Protein AF-A0A151PIW3-F1 (afdb_monomer)

pLDDT: mean 89.82, std 14.53, range [38.38, 98.5]

Structure (mmCIF, N/CA/C/O backbone):
data_AF-A0A151PIW3-F1
#
_entry.id   AF-A0A151PIW3-F1
#
loop_
_atom_site.group_PDB
_atom_site.id
_atom_site.type_symbol
_atom_site.label_atom_id
_atom_site.label_alt_id
_atom_site.label_comp_id
_atom_site.label_asym_id
_atom_site.label_entity_id
_atom_site.label_seq_id
_atom_site.pdbx_PDB_ins_code
_atom_site.Cartn_x
_atom_site.Cartn_y
_atom_site.Cartn_z
_atom_site.occupancy
_atom_site.B_iso_or_equiv
_atom_site.auth_seq_id
_atom_site.auth_comp_id
_atom_site.auth_asym_id
_atom_site.auth_atom_id
_atom_site.pdbx_PDB_model_num
ATOM 1 N N . MET A 1 1 ? 62.919 -13.622 -82.745 1.00 38.38 1 MET A N 1
ATOM 2 C CA . MET A 1 1 ? 62.612 -12.291 -82.174 1.00 38.38 1 MET A CA 1
ATOM 3 C C . MET A 1 1 ? 61.396 -12.423 -81.2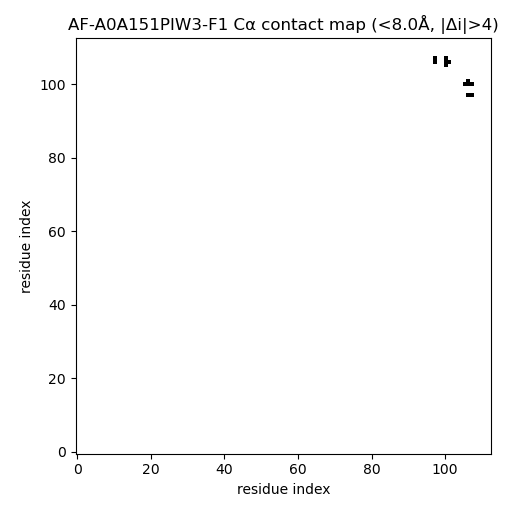67 1.00 38.38 1 MET A C 1
ATOM 5 O O . MET A 1 1 ? 60.438 -13.068 -81.668 1.00 38.38 1 MET A O 1
ATOM 9 N N . ALA A 1 2 ? 61.478 -11.932 -80.029 1.00 40.41 2 ALA A N 1
ATOM 10 C CA . ALA A 1 2 ? 60.507 -12.194 -78.960 1.00 40.41 2 ALA A CA 1
ATOM 11 C C . ALA A 1 2 ? 59.322 -11.201 -78.967 1.00 40.41 2 ALA A C 1
ATOM 13 O O . ALA A 1 2 ? 59.537 -10.022 -79.251 1.00 40.41 2 ALA A O 1
ATOM 14 N N . PRO A 1 3 ? 58.092 -11.622 -78.612 1.00 47.84 3 PRO A N 1
ATOM 15 C CA . PRO A 1 3 ? 56.958 -10.715 -78.488 1.00 47.84 3 PRO A CA 1
ATOM 16 C C . PRO A 1 3 ? 56.986 -10.004 -77.125 1.00 47.84 3 PRO A C 1
ATOM 18 O O . PRO A 1 3 ? 56.815 -10.613 -76.068 1.00 47.84 3 PRO A O 1
ATOM 21 N N . GLY A 1 4 ? 57.215 -8.690 -77.151 1.00 46.00 4 GLY A N 1
ATOM 22 C CA . GLY A 1 4 ? 57.172 -7.827 -75.971 1.00 46.00 4 GLY A CA 1
ATOM 23 C C . GLY A 1 4 ? 55.757 -7.719 -75.396 1.00 46.00 4 GLY A C 1
ATOM 24 O O . GLY A 1 4 ? 54.816 -7.304 -76.075 1.00 46.00 4 GLY A O 1
ATOM 25 N N . LYS A 1 5 ? 55.611 -8.099 -74.124 1.00 52.44 5 LYS A N 1
ATOM 26 C CA . LYS A 1 5 ? 54.376 -8.016 -73.337 1.00 52.44 5 LYS A CA 1
ATOM 27 C C . LYS A 1 5 ? 53.954 -6.549 -73.170 1.00 52.44 5 LYS A C 1
ATOM 29 O O . LYS A 1 5 ? 54.684 -5.762 -72.575 1.00 52.44 5 LYS A O 1
ATOM 34 N N . ARG A 1 6 ? 52.759 -6.182 -73.647 1.00 45.00 6 ARG A N 1
ATOM 35 C CA . ARG A 1 6 ? 52.140 -4.881 -73.342 1.00 45.00 6 ARG A CA 1
ATOM 36 C C . ARG A 1 6 ? 51.644 -4.894 -71.898 1.00 45.00 6 ARG A C 1
ATOM 38 O O . ARG A 1 6 ? 50.660 -5.567 -71.591 1.00 45.00 6 ARG A O 1
ATOM 45 N N . ALA A 1 7 ? 52.310 -4.150 -71.023 1.00 53.28 7 ALA A N 1
ATOM 46 C CA . ALA A 1 7 ? 51.768 -3.814 -69.716 1.00 53.28 7 ALA A CA 1
ATOM 47 C C . ALA A 1 7 ? 50.518 -2.944 -69.926 1.00 53.28 7 ALA A C 1
ATOM 49 O O . ALA A 1 7 ? 50.605 -1.822 -70.417 1.00 53.28 7 ALA A O 1
ATOM 50 N N . ARG A 1 8 ? 49.335 -3.486 -69.618 1.00 55.09 8 ARG A N 1
ATOM 51 C CA . ARG A 1 8 ? 48.087 -2.717 -69.600 1.00 55.09 8 ARG A CA 1
ATOM 52 C C . ARG A 1 8 ? 48.100 -1.851 -68.341 1.00 55.09 8 ARG A C 1
ATOM 54 O O . ARG A 1 8 ? 47.751 -2.338 -67.268 1.00 55.09 8 ARG A O 1
ATOM 61 N N . SER A 1 9 ? 48.515 -0.592 -68.452 1.00 58.28 9 SER A N 1
ATOM 62 C CA . SER A 1 9 ? 48.234 0.398 -67.415 1.00 58.28 9 SER A CA 1
ATOM 63 C C . SER A 1 9 ? 46.715 0.576 -67.346 1.00 58.28 9 SER A C 1
ATOM 65 O O . SER A 1 9 ? 46.079 1.039 -68.292 1.00 58.28 9 SER A O 1
ATOM 67 N N . ARG A 1 10 ? 46.095 0.126 -66.249 1.00 57.66 10 ARG A N 1
ATOM 68 C CA . ARG A 1 10 ? 44.686 0.447 -65.989 1.00 57.66 10 ARG A CA 1
ATOM 69 C C . ARG A 1 10 ? 44.579 1.968 -65.805 1.00 57.66 10 ARG A C 1
ATOM 71 O O . ARG A 1 10 ? 45.450 2.541 -65.148 1.00 57.66 10 ARG A O 1
ATOM 78 N N . PRO A 1 11 ? 43.556 2.633 -66.363 1.00 57.94 11 PRO A N 1
ATOM 79 C CA . PRO A 1 11 ? 43.403 4.069 -66.197 1.00 57.94 11 PRO A CA 1
ATOM 80 C C . PRO A 1 11 ? 43.160 4.393 -64.715 1.00 57.94 11 PRO A C 1
ATOM 82 O O . PRO A 1 11 ? 42.184 3.946 -64.116 1.00 57.94 11 PRO A O 1
ATOM 85 N N . ILE A 1 12 ? 44.059 5.200 -64.149 1.00 62.22 12 ILE A N 1
ATOM 86 C CA . ILE A 1 12 ? 44.037 5.784 -62.796 1.00 62.22 12 ILE A CA 1
ATOM 87 C C . ILE A 1 12 ? 42.630 6.254 -62.328 1.00 62.22 12 ILE A C 1
ATOM 89 O O . ILE A 1 12 ? 42.314 6.023 -61.160 1.00 62.22 12 ILE A O 1
ATOM 93 N N . PRO A 1 13 ? 41.743 6.818 -63.184 1.00 73.12 13 PRO A N 1
ATOM 94 C CA . PRO A 1 13 ? 40.379 7.180 -62.776 1.00 73.12 13 PRO A CA 1
ATOM 95 C C . PRO A 1 13 ? 39.514 6.025 -62.247 1.00 73.12 13 PRO A C 1
ATOM 97 O O . PRO A 1 13 ? 38.697 6.240 -61.356 1.00 73.12 13 PRO A O 1
ATOM 100 N N . VAL A 1 14 ? 39.691 4.802 -62.757 1.00 77.44 14 VAL A N 1
ATOM 101 C CA . VAL A 1 14 ? 38.862 3.647 -62.363 1.00 77.44 14 VAL A CA 1
ATOM 102 C C . VAL A 1 14 ? 39.224 3.170 -60.957 1.00 77.44 14 VAL A C 1
ATOM 104 O O . VAL A 1 14 ? 38.349 2.825 -60.174 1.00 77.44 14 VAL A O 1
ATOM 107 N N . LEU A 1 15 ? 40.509 3.218 -60.592 1.00 79.00 15 LEU A N 1
ATOM 108 C CA . LEU A 1 15 ? 40.955 2.870 -59.238 1.00 79.00 15 LEU A CA 1
ATOM 109 C C . LEU A 1 15 ? 40.435 3.869 -58.199 1.00 79.00 15 LEU A C 1
ATOM 111 O O . LEU A 1 15 ? 40.036 3.470 -57.112 1.00 79.00 15 LEU A O 1
ATOM 115 N N . GLN A 1 16 ? 40.378 5.158 -58.544 1.00 82.12 16 GLN A N 1
ATOM 116 C CA . GLN A 1 16 ? 39.804 6.177 -57.661 1.00 82.12 16 GLN A CA 1
ATOM 117 C C . GLN A 1 16 ? 38.292 6.009 -57.463 1.00 82.12 16 GLN A C 1
ATOM 119 O O . GLN A 1 16 ? 37.779 6.363 -56.407 1.00 82.12 16 GLN A O 1
ATOM 124 N N . GLN A 1 17 ? 37.573 5.496 -58.463 1.00 85.19 17 GLN A N 1
ATOM 125 C CA . GLN A 1 17 ? 36.149 5.178 -58.333 1.00 85.19 17 GLN A CA 1
ATOM 126 C C . GLN A 1 17 ? 35.934 3.966 -57.424 1.00 85.19 17 GLN A C 1
ATOM 128 O O . GLN A 1 17 ? 35.137 4.054 -56.497 1.00 85.19 17 GLN A O 1
ATOM 133 N N . ILE A 1 18 ? 36.718 2.901 -57.615 1.00 85.75 18 ILE A N 1
ATOM 134 C CA . ILE A 1 18 ? 36.656 1.694 -56.778 1.00 85.75 18 ILE A CA 1
ATOM 135 C C . ILE A 1 18 ? 36.944 2.028 -55.308 1.00 85.75 18 ILE A C 1
ATOM 137 O O . ILE A 1 18 ? 36.190 1.619 -54.434 1.00 85.75 18 ILE A O 1
ATOM 141 N N . LEU A 1 19 ? 37.963 2.846 -55.023 1.00 88.19 19 LEU A N 1
ATOM 142 C CA . LEU A 1 19 ? 38.271 3.265 -53.648 1.00 88.19 19 LEU A CA 1
ATOM 143 C C . LEU A 1 19 ? 37.118 4.049 -53.000 1.00 88.19 19 LEU A C 1
ATOM 145 O O . LEU A 1 19 ? 36.799 3.840 -51.834 1.00 88.19 19 LEU A O 1
ATOM 149 N N . LYS A 1 20 ? 36.449 4.927 -53.759 1.00 87.62 20 LYS A N 1
ATOM 150 C CA . LYS A 1 20 ? 35.270 5.657 -53.262 1.00 87.62 20 LYS A CA 1
ATOM 151 C C . LYS A 1 20 ? 34.098 4.720 -52.981 1.00 87.62 20 LYS A C 1
ATOM 153 O O . LYS A 1 20 ? 33.378 4.926 -52.009 1.00 87.62 20 LYS A O 1
ATOM 158 N N . GLU A 1 21 ? 33.892 3.710 -53.820 1.00 88.12 21 GLU A N 1
ATOM 159 C CA . GLU A 1 21 ? 32.861 2.692 -53.609 1.00 88.12 21 GLU A CA 1
ATOM 160 C C . GLU A 1 21 ? 33.156 1.849 -52.362 1.00 88.12 21 GLU A C 1
ATOM 162 O O . GLU A 1 21 ? 32.257 1.635 -51.551 1.00 88.12 21 GLU A O 1
ATOM 167 N N . GLU A 1 22 ? 34.411 1.454 -52.142 1.00 89.06 22 GLU A N 1
ATOM 168 C CA . GLU A 1 22 ? 34.847 0.741 -50.934 1.00 89.06 22 GLU A CA 1
ATOM 169 C C . GLU A 1 22 ? 34.635 1.577 -49.659 1.00 89.06 22 GLU A C 1
ATOM 171 O O . GLU A 1 22 ? 34.100 1.075 -48.670 1.00 89.06 22 GLU A O 1
ATOM 176 N N . GLU A 1 23 ? 34.959 2.873 -49.685 1.00 91.31 23 GLU A N 1
ATOM 177 C CA . GLU A 1 23 ? 34.687 3.788 -48.568 1.00 91.31 23 GLU A CA 1
ATOM 178 C C . GLU A 1 23 ? 33.187 3.940 -48.279 1.00 91.31 23 GLU A C 1
ATOM 180 O O . GLU A 1 23 ? 32.774 4.036 -47.120 1.00 91.31 23 GLU A O 1
ATOM 185 N N . LEU A 1 24 ? 32.353 3.987 -49.321 1.00 92.06 24 LEU A N 1
ATOM 186 C CA . LEU A 1 24 ? 30.900 4.055 -49.168 1.00 92.06 24 LEU A CA 1
ATOM 187 C C . LEU A 1 24 ? 30.345 2.758 -48.579 1.00 92.06 24 LEU A C 1
ATOM 189 O O . LEU A 1 24 ? 29.497 2.815 -47.689 1.00 92.06 24 LEU A O 1
ATOM 193 N N . LEU A 1 25 ? 30.844 1.603 -49.022 1.00 91.69 25 LEU A N 1
ATOM 194 C CA . LEU A 1 25 ? 30.478 0.307 -48.457 1.00 91.69 25 LEU A CA 1
ATOM 195 C C . LEU A 1 25 ? 30.864 0.210 -46.976 1.00 91.69 25 LEU A C 1
ATOM 197 O O . LEU A 1 25 ? 30.022 -0.169 -46.161 1.00 91.69 25 LEU A O 1
ATOM 201 N N . ALA A 1 26 ? 32.071 0.647 -46.608 1.00 92.94 26 ALA A N 1
ATOM 202 C CA . ALA A 1 26 ? 32.509 0.696 -45.214 1.00 92.94 26 ALA A CA 1
ATOM 203 C C . ALA A 1 26 ? 31.590 1.587 -44.358 1.00 92.94 26 ALA A C 1
ATOM 205 O O . ALA A 1 26 ? 31.113 1.168 -43.302 1.00 92.94 26 ALA A O 1
ATOM 206 N N . LYS A 1 27 ? 31.235 2.781 -44.854 1.00 94.44 27 LYS A N 1
ATOM 207 C CA . LYS A 1 27 ? 30.274 3.671 -44.179 1.00 94.44 27 LYS A CA 1
ATOM 208 C C . LYS A 1 27 ? 28.907 3.009 -44.005 1.00 94.44 27 LYS A C 1
ATOM 210 O O . LYS A 1 27 ? 28.307 3.123 -42.940 1.00 94.44 27 LYS A O 1
ATOM 215 N N . VAL A 1 28 ? 28.407 2.302 -45.020 1.00 95.38 28 VAL A N 1
ATOM 216 C CA . VAL A 1 28 ? 27.128 1.574 -44.941 1.00 95.38 28 VAL A CA 1
ATOM 217 C C . VAL A 1 28 ? 27.170 0.490 -43.863 1.00 95.38 28 VAL A C 1
ATOM 219 O O . VAL A 1 28 ? 26.193 0.321 -43.132 1.00 95.38 28 VAL A O 1
ATOM 222 N N . GLU A 1 29 ? 28.278 -0.235 -43.724 1.00 94.50 29 GLU A N 1
ATOM 223 C CA . GLU A 1 29 ? 28.445 -1.214 -42.646 1.00 94.50 29 GLU A CA 1
ATOM 224 C C . GLU A 1 29 ? 28.462 -0.565 -41.262 1.00 94.50 29 GLU A C 1
ATOM 226 O O . GLU A 1 29 ? 27.832 -1.079 -40.334 1.00 94.50 29 GLU A O 1
ATOM 231 N N . ASP A 1 30 ? 29.119 0.581 -41.119 1.00 95.69 30 ASP A N 1
ATOM 232 C CA . ASP A 1 30 ? 29.145 1.320 -39.858 1.00 95.69 30 ASP A CA 1
ATOM 233 C C . ASP A 1 30 ? 27.761 1.860 -39.485 1.00 95.69 30 ASP A C 1
ATOM 235 O O . ASP A 1 30 ? 27.340 1.731 -38.331 1.00 95.69 30 ASP A O 1
ATOM 239 N N . TYR A 1 31 ? 26.992 2.351 -40.461 1.00 95.38 31 TYR A N 1
ATOM 240 C CA . TYR A 1 31 ? 25.595 2.728 -40.243 1.00 95.38 31 TYR A CA 1
ATOM 241 C C . TYR A 1 31 ? 24.733 1.532 -39.831 1.00 95.38 31 TYR A C 1
ATOM 243 O O . TYR A 1 31 ? 23.934 1.655 -38.903 1.00 95.38 31 TYR A O 1
ATOM 251 N N . LYS A 1 32 ? 24.915 0.354 -40.443 1.00 96.69 32 LYS A N 1
ATOM 252 C CA . LYS A 1 32 ? 24.201 -0.868 -40.032 1.00 96.69 32 LYS A CA 1
ATOM 253 C C . LYS A 1 32 ? 24.508 -1.239 -38.581 1.00 96.69 32 LYS A C 1
ATOM 255 O O . LYS A 1 32 ? 23.584 -1.523 -37.821 1.00 96.69 32 LYS A O 1
ATOM 260 N N . LYS A 1 33 ? 25.782 -1.197 -38.175 1.00 97.00 33 LYS A N 1
ATOM 261 C CA . LYS A 1 33 ? 26.194 -1.461 -36.783 1.00 97.00 33 LYS A CA 1
ATOM 262 C C . LYS A 1 33 ? 25.584 -0.445 -35.819 1.00 97.00 33 LYS A C 1
ATOM 264 O O . LYS A 1 33 ? 25.152 -0.819 -34.731 1.00 97.00 33 LYS A O 1
ATOM 269 N N . LEU A 1 34 ? 25.533 0.828 -36.209 1.00 97.31 34 LEU A N 1
ATOM 270 C CA . LEU A 1 34 ? 24.937 1.889 -35.400 1.00 97.31 34 LEU A CA 1
ATOM 271 C C . LEU A 1 34 ? 23.434 1.658 -35.205 1.00 97.31 34 LEU A C 1
ATOM 273 O O . LEU A 1 34 ? 22.971 1.689 -34.070 1.00 97.31 34 LEU A O 1
ATOM 277 N N . VAL A 1 35 ? 22.698 1.332 -36.271 1.00 97.19 35 VAL A N 1
ATOM 278 C CA . VAL A 1 35 ? 21.264 1.003 -36.188 1.00 97.19 35 VAL A CA 1
ATOM 279 C C . VAL A 1 35 ? 21.023 -0.203 -35.279 1.00 97.19 35 VAL A C 1
ATOM 281 O O . VAL A 1 35 ? 20.162 -0.143 -34.408 1.00 97.19 35 VAL A O 1
ATOM 284 N N . GLN A 1 36 ? 21.825 -1.263 -35.402 1.00 97.56 36 GLN A N 1
ATOM 285 C CA . GLN A 1 36 ? 21.706 -2.440 -34.533 1.00 97.56 36 GLN A CA 1
ATOM 286 C C . GLN A 1 36 ? 21.932 -2.102 -33.055 1.00 97.56 36 GLN A C 1
ATOM 288 O O . GLN A 1 36 ? 21.185 -2.570 -32.196 1.00 97.56 36 GLN A O 1
ATOM 293 N N . ARG A 1 37 ? 22.933 -1.269 -32.741 1.00 97.38 37 ARG A N 1
ATOM 294 C CA . ARG A 1 37 ? 23.169 -0.796 -31.367 1.00 97.38 37 ARG A CA 1
ATOM 295 C C . ARG A 1 37 ? 21.987 0.019 -30.849 1.00 97.38 37 ARG A C 1
ATOM 297 O O . ARG A 1 37 ? 21.525 -0.225 -29.741 1.00 97.38 37 ARG A O 1
ATOM 304 N N . TRP A 1 38 ? 21.454 0.919 -31.671 1.00 97.62 38 TRP A N 1
ATOM 305 C CA . TRP A 1 38 ? 20.282 1.721 -31.322 1.00 97.62 38 TRP A CA 1
ATOM 306 C C . TRP A 1 38 ? 19.045 0.858 -31.054 1.00 97.62 38 TRP A C 1
ATOM 308 O O . TRP A 1 38 ? 18.306 1.108 -30.103 1.00 97.62 38 TRP A O 1
ATOM 318 N N . GLU A 1 39 ? 18.817 -0.184 -31.851 1.00 97.25 39 GLU A N 1
ATOM 319 C CA . GLU A 1 39 ? 17.721 -1.129 -31.624 1.00 97.25 39 GLU A CA 1
ATOM 320 C C . GLU A 1 39 ? 17.895 -1.906 -30.315 1.00 97.25 39 GLU A C 1
ATOM 322 O O . GLU A 1 39 ? 16.931 -2.057 -29.559 1.00 97.25 39 G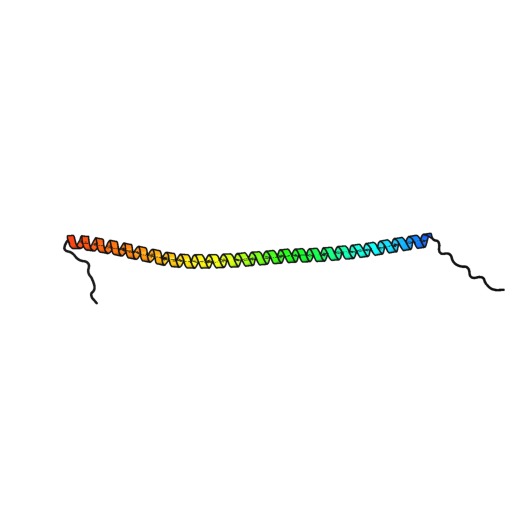LU A O 1
ATOM 327 N N . GLN A 1 40 ? 19.117 -2.346 -30.006 1.00 97.31 40 GLN A N 1
ATOM 328 C CA . GLN A 1 40 ? 19.432 -3.026 -28.748 1.00 97.31 40 GLN A CA 1
ATOM 329 C C . GLN A 1 40 ? 19.215 -2.109 -27.541 1.00 97.31 40 GLN A C 1
ATOM 331 O O . GLN A 1 40 ? 18.548 -2.499 -26.583 1.00 97.31 40 GLN A O 1
ATOM 336 N N . GLU A 1 41 ? 19.721 -0.878 -27.590 1.00 97.19 41 GLU A N 1
ATOM 337 C CA . GLU A 1 41 ? 19.535 0.115 -26.529 1.00 97.19 41 GLU A CA 1
ATOM 338 C C . GLU A 1 41 ? 18.056 0.448 -26.330 1.00 97.19 41 GLU A C 1
ATOM 340 O O . GLU A 1 41 ? 17.574 0.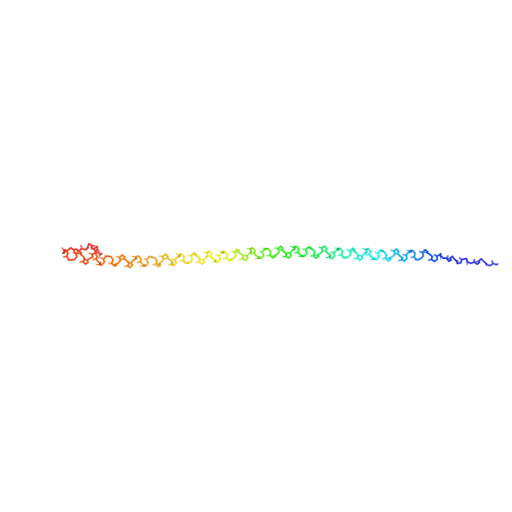494 -25.196 1.00 97.19 41 GLU A O 1
ATOM 345 N N . ARG A 1 42 ? 17.295 0.590 -27.421 1.00 97.50 42 ARG A N 1
ATOM 346 C CA . ARG A 1 42 ? 15.844 0.794 -27.363 1.00 97.50 42 ARG A CA 1
ATOM 347 C C . ARG A 1 42 ? 15.137 -0.374 -26.676 1.00 97.50 42 ARG A C 1
ATOM 349 O O . ARG A 1 42 ? 14.271 -0.147 -25.832 1.00 97.50 42 ARG A O 1
ATOM 356 N N . GLN A 1 43 ? 15.480 -1.615 -27.018 1.00 97.12 43 GLN A N 1
ATOM 357 C CA . GLN A 1 43 ? 14.899 -2.798 -26.377 1.00 97.12 43 GLN A CA 1
ATOM 358 C C . GLN A 1 43 ? 15.243 -2.855 -24.886 1.00 97.12 43 GLN A C 1
ATOM 360 O O . GLN A 1 43 ? 14.363 -3.108 -24.063 1.00 97.12 43 GLN A O 1
ATOM 365 N N . GLN A 1 44 ? 16.491 -2.558 -24.525 1.00 96.69 44 GLN A N 1
ATOM 366 C CA . GLN A 1 44 ? 16.923 -2.502 -23.131 1.00 96.69 44 GLN A CA 1
ATOM 367 C C . GLN A 1 44 ? 16.192 -1.404 -22.354 1.00 96.69 44 GLN A C 1
ATOM 369 O O . GLN A 1 44 ? 15.734 -1.650 -21.241 1.00 96.69 44 GLN A O 1
ATOM 374 N N . ALA A 1 45 ? 16.026 -0.214 -22.935 1.00 96.75 45 ALA A N 1
ATOM 375 C CA . ALA A 1 45 ? 15.279 0.877 -22.319 1.00 96.75 45 ALA A CA 1
ATOM 376 C C . ALA A 1 45 ? 13.816 0.481 -22.061 1.00 96.75 45 ALA A C 1
ATOM 378 O O . ALA A 1 45 ? 13.308 0.684 -20.960 1.00 96.75 45 ALA A O 1
ATOM 379 N N . LEU A 1 46 ? 13.158 -0.163 -23.032 1.00 97.81 46 LEU A N 1
ATOM 380 C CA . LEU A 1 46 ? 11.794 -0.671 -22.858 1.00 97.81 46 LEU A CA 1
ATOM 381 C C . LEU A 1 46 ? 11.707 -1.718 -21.741 1.00 97.81 46 LEU A C 1
ATOM 383 O O . LEU A 1 46 ? 10.792 -1.666 -20.920 1.00 97.81 46 LEU A O 1
ATOM 387 N N . GLN A 1 47 ? 12.663 -2.647 -21.677 1.00 97.44 47 GLN A N 1
ATOM 388 C CA . GLN A 1 47 ? 12.712 -3.652 -20.614 1.00 97.44 47 GLN A CA 1
ATOM 389 C C . GLN A 1 47 ? 12.923 -3.021 -19.235 1.00 97.44 47 GLN A C 1
ATOM 391 O O . GLN A 1 47 ? 12.251 -3.425 -18.288 1.00 97.44 47 GLN A O 1
ATOM 396 N N . ARG A 1 48 ? 13.794 -2.010 -19.120 1.00 97.00 48 ARG A N 1
ATOM 397 C CA . ARG A 1 48 ? 14.015 -1.272 -17.865 1.00 97.00 48 ARG A CA 1
ATOM 398 C C . ARG A 1 48 ? 12.734 -0.605 -17.382 1.00 97.00 48 ARG A C 1
ATOM 400 O O . ARG A 1 48 ? 12.318 -0.855 -16.256 1.00 97.00 48 ARG A O 1
ATOM 407 N N . VAL A 1 49 ? 12.043 0.126 -18.258 1.00 97.69 49 VAL A N 1
ATOM 408 C CA . VAL A 1 49 ? 10.764 0.770 -17.915 1.00 97.69 49 VAL A CA 1
ATOM 409 C C . VAL A 1 49 ? 9.725 -0.264 -17.467 1.00 97.69 49 VAL A C 1
ATOM 411 O O . VAL A 1 49 ? 9.026 -0.060 -16.478 1.00 97.69 49 VAL A O 1
ATOM 414 N N . GLN A 1 50 ? 9.632 -1.411 -18.145 1.00 97.00 50 GLN A N 1
ATOM 415 C CA . GLN A 1 50 ? 8.716 -2.482 -17.737 1.00 97.00 50 GLN A CA 1
ATOM 416 C C . GLN A 1 50 ? 9.087 -3.093 -16.379 1.00 97.00 50 GLN A C 1
ATOM 418 O O . GLN A 1 50 ? 8.200 -3.408 -15.583 1.00 97.00 50 GLN A O 1
ATOM 423 N N . GLN A 1 51 ? 10.377 -3.288 -16.105 1.00 96.81 51 GLN A N 1
ATOM 424 C CA . GLN A 1 51 ? 10.856 -3.802 -14.822 1.00 96.81 51 GLN A CA 1
ATOM 425 C C . GLN A 1 51 ? 10.570 -2.818 -13.685 1.00 96.81 51 GLN A C 1
ATOM 427 O O . GLN A 1 51 ? 10.065 -3.236 -12.646 1.00 96.81 51 GLN A O 1
ATOM 432 N N . GLU A 1 52 ? 10.812 -1.527 -13.903 1.00 96.62 52 GLU A N 1
ATOM 433 C CA . GLU A 1 52 ? 10.488 -0.458 -12.955 1.00 96.62 52 GLU A CA 1
ATOM 434 C C . GLU A 1 52 ? 8.984 -0.392 -12.675 1.00 96.62 52 GLU A C 1
ATOM 436 O O . GLU A 1 52 ? 8.560 -0.352 -11.525 1.00 96.62 52 GLU A O 1
ATOM 441 N N . GLN A 1 53 ? 8.140 -0.473 -13.705 1.00 96.12 53 GLN A N 1
ATOM 442 C CA . GLN A 1 53 ? 6.690 -0.524 -13.502 1.00 96.12 53 GLN A CA 1
ATOM 443 C C . GLN A 1 53 ? 6.272 -1.740 -12.667 1.00 96.12 53 GLN A C 1
ATOM 445 O O . GLN A 1 53 ? 5.439 -1.621 -11.768 1.00 96.12 53 GLN A O 1
ATOM 450 N N . ARG A 1 54 ? 6.857 -2.915 -12.926 1.00 96.38 54 ARG A N 1
ATOM 451 C CA . ARG A 1 54 ? 6.573 -4.130 -12.147 1.00 96.38 54 ARG A CA 1
ATOM 452 C C . ARG A 1 54 ? 7.020 -3.991 -10.696 1.00 96.38 54 ARG A C 1
ATOM 454 O O . ARG A 1 54 ? 6.265 -4.388 -9.809 1.00 96.38 54 ARG A O 1
ATOM 461 N N . SER A 1 55 ? 8.207 -3.437 -10.451 1.00 96.25 55 SER A N 1
ATOM 462 C CA . SER A 1 55 ? 8.721 -3.244 -9.093 1.00 96.25 55 SER A CA 1
ATOM 463 C C . SER A 1 55 ? 7.880 -2.231 -8.317 1.00 96.25 55 SER A C 1
ATOM 465 O O . SER A 1 55 ? 7.530 -2.499 -7.170 1.00 96.25 55 SER A O 1
ATOM 467 N N . LEU A 1 56 ? 7.451 -1.141 -8.961 1.00 97.25 56 LEU A N 1
ATOM 468 C CA . LEU A 1 56 ? 6.527 -0.165 -8.383 1.00 97.25 56 LEU A CA 1
ATOM 469 C C . LEU A 1 56 ? 5.176 -0.798 -8.037 1.00 97.25 56 LEU A C 1
ATOM 471 O O . LEU A 1 56 ? 4.667 -0.623 -6.936 1.00 97.25 56 LEU A O 1
ATOM 475 N N . VAL A 1 57 ? 4.580 -1.572 -8.945 1.00 97.56 57 VAL A N 1
ATOM 476 C CA . VAL A 1 57 ? 3.303 -2.248 -8.657 1.00 97.56 57 VAL A CA 1
ATOM 477 C C . VAL A 1 57 ? 3.455 -3.251 -7.511 1.00 97.56 57 VAL A C 1
ATOM 479 O O . VAL A 1 57 ? 2.565 -3.357 -6.665 1.00 97.56 57 VAL A O 1
ATOM 482 N N . ALA A 1 58 ? 4.568 -3.984 -7.457 1.00 97.19 58 ALA A N 1
ATOM 483 C CA . ALA A 1 58 ? 4.842 -4.922 -6.375 1.00 97.19 58 ALA A CA 1
ATOM 484 C C . ALA A 1 58 ? 5.003 -4.207 -5.024 1.00 97.19 58 ALA A C 1
ATOM 486 O O . ALA A 1 58 ? 4.378 -4.627 -4.049 1.00 97.19 58 ALA A O 1
ATOM 487 N N . SER A 1 59 ? 5.757 -3.105 -4.971 1.00 97.44 59 SER A N 1
ATOM 488 C CA . SER A 1 59 ? 5.946 -2.330 -3.739 1.00 97.44 59 SER A CA 1
ATOM 489 C C . SER A 1 59 ? 4.638 -1.704 -3.254 1.00 97.44 59 SER A C 1
ATOM 491 O O . SER A 1 59 ? 4.316 -1.795 -2.071 1.00 97.44 59 SER A O 1
ATOM 493 N N . TRP A 1 60 ? 3.810 -1.177 -4.162 1.00 97.81 60 TRP A N 1
ATOM 494 C CA . TRP A 1 60 ? 2.476 -0.675 -3.824 1.00 97.81 60 TRP A CA 1
ATOM 495 C C . TRP A 1 60 ? 1.563 -1.760 -3.250 1.00 97.81 60 TRP A C 1
ATOM 497 O O . TRP A 1 60 ? 0.824 -1.506 -2.297 1.00 97.81 60 TRP A O 1
ATOM 507 N N . ARG A 1 61 ? 1.606 -2.981 -3.798 1.00 97.75 61 ARG A N 1
ATOM 508 C CA . ARG A 1 61 ? 0.837 -4.117 -3.262 1.00 97.75 61 ARG A CA 1
ATOM 509 C C . ARG A 1 61 ? 1.301 -4.501 -1.862 1.00 97.75 61 ARG A C 1
ATOM 511 O O . ARG A 1 61 ? 0.454 -4.714 -1.000 1.00 97.75 61 ARG A O 1
ATOM 518 N N . GLN A 1 62 ? 2.613 -4.561 -1.637 1.00 97.69 62 GLN A N 1
ATOM 519 C CA . GLN A 1 62 ? 3.188 -4.854 -0.323 1.00 97.69 62 GLN A CA 1
ATOM 520 C C . GLN A 1 62 ? 2.796 -3.790 0.705 1.00 97.69 62 GLN A C 1
ATOM 522 O O . GLN A 1 62 ? 2.293 -4.134 1.770 1.00 97.69 62 GLN A O 1
ATOM 527 N N . LEU A 1 63 ? 2.928 -2.507 0.355 1.00 98.00 63 LEU A N 1
ATOM 528 C CA . LEU A 1 63 ? 2.532 -1.400 1.224 1.00 98.00 63 LEU A CA 1
ATOM 529 C C . LEU A 1 63 ? 1.042 -1.463 1.572 1.00 98.00 63 LEU A C 1
ATOM 531 O O . LEU A 1 63 ? 0.664 -1.339 2.734 1.00 98.00 63 LEU A O 1
ATOM 535 N N . ARG A 1 64 ? 0.184 -1.694 0.571 1.00 97.94 64 ARG A N 1
ATOM 536 C CA . ARG A 1 64 ? -1.263 -1.813 0.778 1.00 97.94 64 ARG A CA 1
ATOM 537 C C . ARG A 1 64 ? -1.616 -3.000 1.672 1.00 97.94 64 ARG A C 1
ATOM 539 O O . ARG A 1 64 ? -2.548 -2.893 2.465 1.00 97.94 64 ARG A O 1
ATOM 546 N N . HIS A 1 65 ? -0.904 -4.115 1.534 1.00 98.00 65 HIS A N 1
ATOM 547 C CA . HIS A 1 65 ? -1.107 -5.281 2.382 1.00 98.00 65 HIS A CA 1
ATOM 548 C C . HIS A 1 65 ? -0.710 -4.990 3.832 1.00 98.00 65 HIS A C 1
ATOM 550 O O . HIS A 1 65 ? -1.546 -5.167 4.712 1.00 98.00 65 HIS A O 1
ATOM 556 N N . GLY A 1 66 ? 0.486 -4.436 4.058 1.00 98.19 66 GLY A N 1
ATOM 557 C CA . GLY A 1 66 ? 0.935 -4.042 5.396 1.00 98.19 66 GLY A CA 1
ATOM 558 C C . GLY A 1 66 ? -0.027 -3.053 6.055 1.00 98.19 66 GLY A C 1
ATOM 559 O O . GLY A 1 66 ? -0.471 -3.273 7.175 1.00 98.19 66 GLY A O 1
ATOM 560 N N . LEU A 1 67 ? -0.474 -2.026 5.324 1.00 98.38 67 LEU A N 1
ATOM 561 C CA . LEU A 1 67 ? -1.461 -1.076 5.842 1.00 98.38 67 LEU A CA 1
ATOM 562 C C . LEU A 1 67 ? -2.787 -1.753 6.229 1.00 98.38 67 LEU A C 1
ATOM 564 O O . LEU A 1 67 ? -3.382 -1.409 7.247 1.00 98.38 67 LEU A O 1
ATOM 568 N N . ALA A 1 68 ? -3.266 -2.712 5.433 1.00 98.25 68 ALA A N 1
ATOM 569 C CA . ALA A 1 68 ? -4.488 -3.445 5.752 1.00 98.25 68 ALA A CA 1
ATOM 570 C C . ALA A 1 68 ? -4.336 -4.303 7.019 1.00 98.25 68 ALA A C 1
ATOM 572 O O . ALA A 1 68 ? -5.279 -4.404 7.807 1.00 98.25 68 ALA A O 1
ATOM 573 N N . GLU A 1 69 ? -3.164 -4.901 7.236 1.00 98.12 69 GLU A N 1
ATOM 574 C CA . GLU A 1 69 ? -2.866 -5.660 8.451 1.00 98.12 69 GLU A CA 1
ATOM 575 C C . GLU A 1 69 ? -2.805 -4.761 9.686 1.00 98.12 69 GLU A C 1
ATOM 577 O O . GLU A 1 69 ? -3.457 -5.072 10.686 1.00 98.12 69 GLU A O 1
ATOM 582 N N . GLU A 1 70 ? -2.124 -3.618 9.593 1.00 98.12 70 GLU A N 1
ATOM 583 C CA . GLU A 1 70 ? -2.060 -2.621 10.667 1.00 98.12 70 GLU A CA 1
ATOM 584 C C . GLU A 1 70 ? -3.453 -2.102 11.034 1.00 98.12 70 GLU A C 1
ATOM 586 O O . GLU A 1 70 ? -3.842 -2.098 12.203 1.00 98.12 70 GLU A O 1
ATOM 591 N N . LEU A 1 71 ? -4.273 -1.758 10.036 1.00 98.44 71 LEU A N 1
ATOM 592 C CA . LEU A 1 71 ? -5.660 -1.341 10.262 1.00 98.44 71 LEU A CA 1
ATOM 593 C C . LEU A 1 71 ? -6.489 -2.441 10.934 1.00 98.44 71 LEU A C 1
ATOM 595 O O . LEU A 1 71 ? -7.315 -2.156 11.808 1.00 98.44 71 LEU A O 1
ATOM 599 N N . ARG A 1 72 ? -6.274 -3.707 10.560 1.00 98.25 72 ARG A N 1
ATOM 600 C CA . ARG A 1 72 ? -6.947 -4.852 11.184 1.00 98.25 72 ARG A CA 1
ATOM 601 C C . ARG A 1 72 ? -6.542 -5.009 12.651 1.00 98.25 72 ARG A C 1
ATOM 603 O O . ARG A 1 72 ? -7.397 -5.349 13.469 1.00 98.25 72 ARG A O 1
ATOM 610 N N . LEU A 1 73 ? -5.268 -4.817 12.986 1.00 98.31 73 LEU A N 1
ATOM 611 C CA . LEU A 1 73 ? -4.780 -4.870 14.367 1.00 98.31 73 LEU A CA 1
ATOM 612 C C . LEU A 1 73 ? -5.328 -3.697 15.182 1.00 98.31 73 LEU A C 1
ATOM 614 O O . LEU A 1 73 ? -5.977 -3.926 16.199 1.00 98.31 73 LEU A O 1
ATOM 618 N N . ALA A 1 74 ? -5.206 -2.469 14.678 1.00 98.06 74 ALA A N 1
ATOM 619 C CA . ALA A 1 74 ? -5.748 -1.276 15.324 1.00 98.06 74 ALA A CA 1
ATOM 620 C C . ALA A 1 74 ? -7.261 -1.386 15.581 1.00 98.06 74 ALA A C 1
ATOM 622 O O . ALA A 1 74 ? -7.742 -1.019 16.651 1.00 98.06 74 ALA A O 1
ATOM 623 N N . SER A 1 75 ? -8.018 -1.956 14.636 1.00 97.88 75 SER A N 1
ATOM 624 C CA . SER A 1 75 ? -9.458 -2.193 14.810 1.00 97.88 75 SER A CA 1
ATOM 625 C C . SER A 1 75 ? -9.757 -3.182 15.940 1.00 97.88 75 SER A C 1
ATOM 627 O O . SER A 1 75 ? -10.721 -2.986 16.679 1.00 97.88 75 SER A O 1
ATOM 629 N N . LYS A 1 76 ? -8.942 -4.236 16.098 1.00 97.56 76 LYS A N 1
ATOM 630 C CA . LYS A 1 76 ? -9.086 -5.198 17.204 1.00 97.56 76 LYS A CA 1
ATOM 631 C C . LYS A 1 76 ? -8.825 -4.526 18.549 1.00 97.56 76 LYS A C 1
ATOM 633 O O . LYS A 1 76 ? -9.662 -4.637 19.443 1.00 97.56 76 LYS A O 1
ATOM 638 N N . GLU A 1 77 ? -7.727 -3.786 18.660 1.00 97.75 77 GLU A N 1
ATOM 639 C CA . GLU A 1 77 ? -7.379 -3.064 19.888 1.00 97.75 77 GLU A CA 1
ATOM 640 C C . GLU A 1 77 ? -8.443 -2.022 20.250 1.00 97.75 77 GLU A C 1
ATOM 642 O O . GLU A 1 77 ? -8.881 -1.942 21.397 1.00 97.75 77 GLU A O 1
ATOM 647 N N . LEU A 1 78 ? -8.965 -1.290 19.261 1.00 98.31 78 LEU A N 1
ATOM 648 C CA . LEU A 1 78 ? -10.042 -0.325 19.473 1.00 98.31 78 LEU A CA 1
ATOM 649 C C . LEU A 1 78 ? -11.301 -0.975 20.065 1.00 98.31 78 LEU A C 1
ATOM 651 O O . LEU A 1 78 ? -11.945 -0.387 20.934 1.00 98.31 78 LEU A O 1
ATOM 655 N N . VAL A 1 79 ? -11.666 -2.179 19.615 1.00 98.38 79 VAL A N 1
ATOM 656 C CA . VAL A 1 79 ? -12.813 -2.917 20.169 1.00 98.38 79 VAL A CA 1
ATOM 657 C C . VAL A 1 79 ? -12.562 -3.310 21.623 1.00 98.38 79 VAL A C 1
ATOM 659 O O . VAL A 1 79 ? -13.470 -3.172 22.443 1.00 98.38 79 VAL A O 1
ATOM 662 N N . LEU A 1 80 ? -11.348 -3.751 21.964 1.00 98.12 80 LEU A N 1
ATOM 663 C CA . LEU A 1 80 ? -10.988 -4.089 23.344 1.00 98.12 80 LEU A CA 1
ATOM 664 C C . LEU A 1 80 ? -11.079 -2.865 24.257 1.00 98.12 80 LEU A C 1
ATOM 666 O O . LEU A 1 80 ? -11.728 -2.930 25.301 1.00 98.12 80 LEU A O 1
ATOM 670 N N . VAL A 1 81 ? -10.516 -1.733 23.827 1.00 98.31 81 VAL A N 1
ATOM 671 C CA . VAL A 1 81 ? -10.571 -0.468 24.573 1.00 98.31 81 VAL A CA 1
ATOM 672 C C . VAL A 1 81 ? -12.015 -0.002 24.756 1.00 98.31 81 VAL A C 1
ATOM 674 O O . VAL A 1 81 ? -12.419 0.333 25.868 1.00 98.31 81 VAL A O 1
ATOM 677 N N . ARG A 1 82 ? -12.830 -0.035 23.694 1.00 98.38 82 ARG A N 1
ATOM 678 C CA . ARG A 1 82 ? -14.256 0.324 23.772 1.00 98.38 82 ARG A CA 1
ATOM 679 C C . ARG A 1 82 ? -15.022 -0.577 24.729 1.00 98.38 82 ARG A C 1
ATOM 681 O O . ARG A 1 82 ? -15.839 -0.086 25.500 1.00 98.38 82 ARG A O 1
ATOM 688 N N . ARG A 1 83 ? -14.757 -1.884 24.697 1.00 98.31 83 ARG A N 1
ATOM 689 C CA . ARG A 1 83 ? -15.403 -2.842 25.595 1.00 98.31 83 ARG A CA 1
ATOM 690 C C . ARG A 1 83 ? -15.012 -2.590 27.047 1.00 98.31 83 ARG A C 1
ATOM 692 O O . ARG A 1 83 ? -15.888 -2.597 27.901 1.00 98.31 83 ARG A O 1
ATOM 699 N N . ALA A 1 84 ? -13.734 -2.333 27.320 1.00 98.31 84 ALA A N 1
ATOM 700 C CA . ALA A 1 84 ? -13.266 -1.995 28.661 1.00 98.31 84 ALA A CA 1
ATOM 701 C C . ALA A 1 84 ? -13.926 -0.707 29.178 1.00 98.31 84 ALA A C 1
ATOM 703 O O . ALA A 1 84 ? -14.478 -0.708 30.275 1.00 98.31 84 ALA A O 1
ATOM 704 N N . ALA A 1 85 ? -13.954 0.347 28.356 1.00 98.44 85 ALA A N 1
ATOM 705 C CA . ALA A 1 85 ? -14.611 1.607 28.698 1.00 98.44 85 ALA A CA 1
ATOM 706 C C . ALA A 1 85 ? -16.112 1.422 28.978 1.00 98.44 85 ALA A C 1
ATOM 708 O O . ALA A 1 85 ? -16.621 1.952 29.964 1.00 98.44 85 ALA A O 1
ATOM 709 N N . LEU A 1 86 ? -16.808 0.624 28.158 1.00 98.50 86 LEU A N 1
ATOM 710 C CA . LEU A 1 86 ? -18.219 0.299 28.370 1.00 98.50 86 LEU A CA 1
ATOM 711 C C . LEU A 1 86 ? -18.436 -0.457 29.686 1.00 98.50 86 LEU A C 1
ATOM 713 O O . LEU A 1 86 ? -19.334 -0.105 30.441 1.00 98.50 86 LEU A O 1
ATOM 717 N N . CYS A 1 87 ? -17.615 -1.469 29.982 1.00 98.25 87 CYS A N 1
ATOM 718 C CA . CYS A 1 87 ? -17.704 -2.200 31.246 1.00 98.25 87 CYS A CA 1
ATOM 719 C C . CYS A 1 87 ? -17.524 -1.267 32.448 1.00 98.25 87 CYS A C 1
ATOM 721 O O . CYS A 1 87 ? -18.290 -1.360 33.402 1.00 98.25 87 CYS A O 1
ATOM 723 N N . SER A 1 88 ? -16.546 -0.357 32.401 1.00 98.06 88 SER A N 1
ATOM 724 C CA . SER A 1 88 ? -16.327 0.615 33.476 1.00 98.06 88 SER A CA 1
ATOM 725 C C . SER A 1 88 ? -17.515 1.558 33.657 1.00 98.06 88 SER A C 1
ATOM 727 O O . SER A 1 88 ? -17.911 1.812 34.791 1.00 98.06 88 SER A O 1
ATOM 729 N N . LEU A 1 89 ? -18.109 2.040 32.563 1.00 98.38 89 LEU A N 1
ATOM 730 C CA . LEU A 1 89 ? -19.278 2.918 32.614 1.00 98.38 89 LEU A CA 1
ATOM 731 C C . LEU A 1 89 ? -20.496 2.196 33.207 1.00 98.38 89 LEU A C 1
ATOM 733 O O . LEU A 1 89 ? -21.102 2.697 34.147 1.00 98.38 89 LEU A O 1
ATOM 737 N N . LEU A 1 90 ? -20.782 0.975 32.747 1.00 97.56 90 LEU A N 1
ATOM 738 C CA . LEU A 1 90 ? -21.887 0.169 33.276 1.00 97.56 90 LEU A CA 1
ATOM 739 C C . LEU A 1 90 ? -21.700 -0.180 34.758 1.00 97.56 90 LEU A C 1
ATOM 741 O O . LEU A 1 90 ? -22.665 -0.192 35.515 1.00 97.56 90 LEU A O 1
ATOM 745 N N . GLN A 1 91 ? -20.466 -0.444 35.197 1.00 96.38 91 GLN A N 1
ATOM 746 C CA . GLN A 1 91 ? -20.169 -0.672 36.614 1.00 96.38 91 GLN A CA 1
ATOM 747 C C . GLN A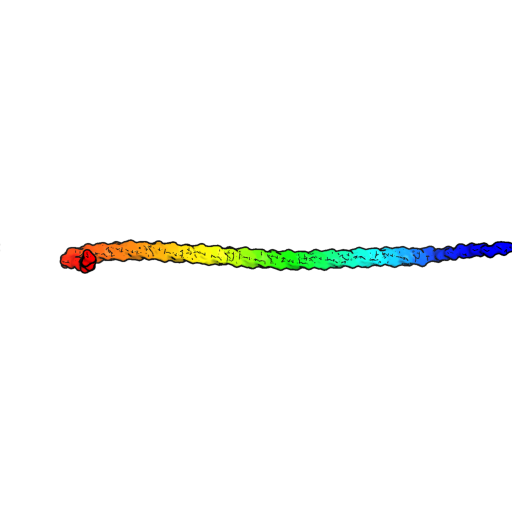 1 91 ? -20.444 0.575 37.460 1.00 96.38 91 GLN A C 1
ATOM 749 O O . GLN A 1 91 ? -20.995 0.461 38.553 1.00 96.38 91 GLN A O 1
ATOM 754 N N . GLN A 1 92 ? -20.081 1.759 36.964 1.00 97.50 92 GLN A N 1
ATOM 755 C CA . GLN A 1 92 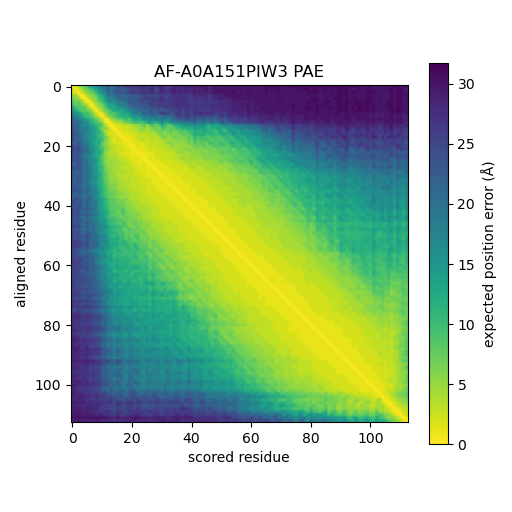? -20.357 3.022 37.650 1.00 97.50 92 GLN A CA 1
ATOM 756 C C . GLN A 1 92 ? -21.861 3.293 37.741 1.00 97.50 92 GLN A C 1
ATOM 758 O O . GLN A 1 92 ? -22.350 3.600 38.827 1.00 97.50 92 GLN A O 1
ATOM 763 N N . GLU A 1 93 ? -22.598 3.109 36.645 1.00 96.62 93 GLU A N 1
ATOM 764 C CA . GLU A 1 93 ? -24.060 3.247 36.627 1.00 96.62 93 GLU A CA 1
ATOM 765 C C . GLU A 1 93 ? -24.730 2.248 37.576 1.00 96.62 93 GLU A C 1
ATOM 767 O O . GLU A 1 93 ? -25.602 2.615 38.362 1.00 96.62 93 GLU A O 1
ATOM 772 N N . GLN A 1 94 ? -24.285 0.989 37.580 1.00 94.38 94 GLN A N 1
ATOM 773 C CA . GLN A 1 94 ? -24.816 -0.024 38.488 1.00 94.38 94 GLN A CA 1
ATOM 774 C C . GLN A 1 94 ? -24.591 0.356 39.957 1.00 94.38 94 GLN A C 1
ATOM 776 O O . GLN A 1 94 ? -25.503 0.206 40.772 1.00 94.38 94 GLN A O 1
ATOM 781 N N . LEU A 1 95 ? -23.403 0.860 40.303 1.00 94.38 95 LEU A N 1
ATOM 782 C CA . LEU A 1 95 ? -23.103 1.336 41.655 1.00 94.38 95 LEU A CA 1
ATOM 783 C C . LEU A 1 95 ? -23.975 2.534 42.036 1.00 94.38 95 LEU A C 1
ATOM 785 O O . LEU A 1 95 ? -24.493 2.576 43.152 1.00 94.38 95 LEU A O 1
ATOM 789 N N . GLN A 1 96 ? -24.168 3.480 41.116 1.00 95.38 96 GLN A N 1
ATOM 790 C CA . GLN A 1 96 ? -25.045 4.625 41.335 1.00 95.38 96 GLN A CA 1
ATOM 791 C C . GLN A 1 96 ? -26.485 4.168 41.612 1.00 95.38 96 GLN A C 1
ATOM 793 O O . GLN A 1 96 ? -27.060 4.531 42.638 1.00 95.38 96 GLN A O 1
ATOM 798 N N . HIS A 1 97 ? -27.044 3.299 40.771 1.00 94.88 97 HIS A N 1
ATOM 799 C CA . HIS A 1 97 ? -28.405 2.794 40.957 1.00 94.88 97 HIS A CA 1
ATOM 800 C C . HIS A 1 97 ? -28.567 1.963 42.232 1.00 94.88 97 HIS A C 1
ATOM 802 O O . HIS A 1 97 ? -29.607 2.023 42.885 1.00 94.88 97 HIS A O 1
ATOM 808 N N . GLN A 1 98 ? -27.549 1.195 42.629 1.00 92.94 98 GLN A N 1
ATOM 809 C CA . GLN A 1 98 ? -27.565 0.489 43.911 1.00 92.94 98 GLN A CA 1
ATOM 810 C C . GLN A 1 98 ? -27.673 1.457 45.092 1.00 92.94 98 GLN A C 1
ATOM 812 O O . GLN A 1 98 ? -28.428 1.189 46.025 1.00 92.94 98 GLN A O 1
ATOM 817 N N . GLN A 1 99 ? -26.953 2.580 45.051 1.00 93.56 99 GLN A N 1
ATOM 818 C CA . GLN A 1 99 ? -27.029 3.603 46.095 1.00 93.56 99 GLN A CA 1
ATOM 819 C C . GLN A 1 99 ? -28.400 4.286 46.117 1.00 93.56 99 GLN A C 1
ATOM 821 O O . GLN A 1 99 ? -28.972 4.459 47.191 1.00 93.56 99 GLN A O 1
ATOM 826 N N . GLU A 1 100 ? -28.947 4.627 44.950 1.00 94.75 100 GLU A N 1
ATOM 827 C CA . GLU A 1 100 ? -30.283 5.223 44.816 1.00 94.75 100 GLU A CA 1
ATOM 828 C C . GLU A 1 100 ? -31.374 4.292 45.370 1.00 94.75 100 GLU A C 1
ATOM 830 O O . GLU A 1 100 ? -32.221 4.717 46.155 1.00 94.75 100 GLU A O 1
ATOM 835 N N . LEU A 1 101 ? -31.326 2.998 45.041 1.00 94.69 101 LEU A N 1
ATOM 836 C CA . LEU A 1 101 ? -32.271 2.015 45.576 1.00 94.69 101 LEU A CA 1
ATOM 837 C C . LEU A 1 101 ? -32.111 1.817 47.083 1.00 94.69 101 LEU A C 1
ATOM 839 O O . LEU A 1 101 ? -33.115 1.751 47.792 1.00 94.69 101 LEU A O 1
ATOM 843 N N . ALA A 1 102 ? -30.875 1.775 47.585 1.00 92.12 102 ALA A N 1
ATOM 844 C CA . ALA A 1 102 ? -30.617 1.629 49.014 1.00 92.12 102 ALA A CA 1
ATOM 845 C C . ALA A 1 102 ? -31.216 2.791 49.823 1.00 92.12 102 ALA A C 1
ATOM 847 O O . ALA A 1 102 ? -31.754 2.564 50.905 1.00 92.12 102 ALA A O 1
ATOM 848 N N . GLN A 1 103 ? -31.198 4.017 49.284 1.00 93.44 103 GLN A N 1
ATOM 849 C CA . GLN A 1 103 ? -31.864 5.175 49.899 1.00 93.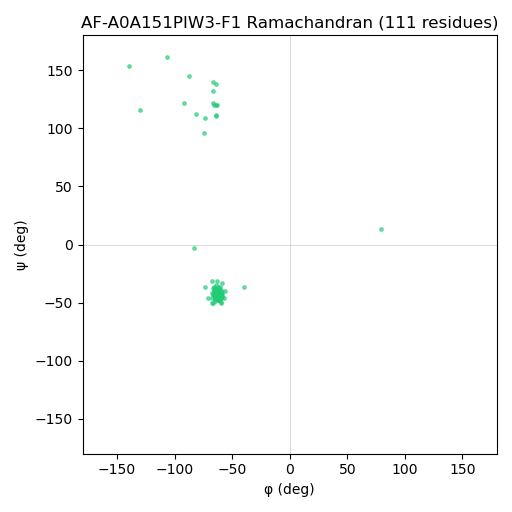44 103 GLN A CA 1
ATOM 850 C C . GLN A 1 103 ? -33.388 5.004 49.983 1.00 93.44 103 GLN A C 1
ATOM 852 O O . GLN A 1 103 ? -34.008 5.484 50.928 1.00 93.44 103 GLN A O 1
ATOM 857 N N . LEU A 1 104 ? -33.988 4.285 49.033 1.00 95.12 104 LEU A N 1
ATOM 858 C CA . LEU A 1 104 ? -35.412 3.935 49.035 1.00 95.12 104 LEU A CA 1
ATOM 859 C C . LEU A 1 104 ? -35.724 2.695 49.896 1.00 95.12 104 LEU A C 1
ATOM 861 O O . LEU A 1 104 ? -36.889 2.328 50.044 1.00 95.12 104 LEU A O 1
ATOM 865 N N . GLY A 1 105 ? -34.703 2.047 50.472 1.00 92.31 105 GLY A N 1
ATOM 866 C CA . GLY A 1 105 ? -34.817 0.796 51.229 1.00 92.31 105 GLY A CA 1
ATOM 867 C C . GLY A 1 105 ? -34.923 -0.458 50.354 1.00 92.31 105 GLY A C 1
ATOM 868 O O . GLY A 1 105 ? -35.316 -1.516 50.842 1.00 92.31 105 GLY A O 1
ATOM 869 N N . TRP A 1 106 ? -34.631 -0.340 49.058 1.00 92.75 106 TRP A N 1
ATOM 870 C CA . TRP A 1 106 ? -34.725 -1.410 48.065 1.00 92.75 106 TRP A CA 1
ATOM 871 C C . TRP A 1 106 ? -33.311 -1.876 47.691 1.00 92.75 106 TRP A C 1
ATOM 873 O O . TRP A 1 106 ? -32.326 -1.177 47.923 1.00 92.75 106 TRP A O 1
ATOM 883 N N . ALA A 1 107 ? -33.181 -3.067 47.111 1.00 89.50 107 ALA A N 1
ATOM 884 C CA . ALA A 1 107 ? -31.886 -3.604 46.695 1.00 89.50 107 ALA A CA 1
ATOM 885 C C . ALA A 1 107 ? -31.989 -4.312 45.343 1.00 89.50 107 ALA A C 1
ATOM 887 O O . ALA A 1 107 ? -33.046 -4.828 44.978 1.00 89.50 107 ALA A O 1
ATOM 888 N N . PHE A 1 108 ? -30.874 -4.361 44.611 1.00 85.19 108 PHE A N 1
ATOM 889 C CA . PHE A 1 10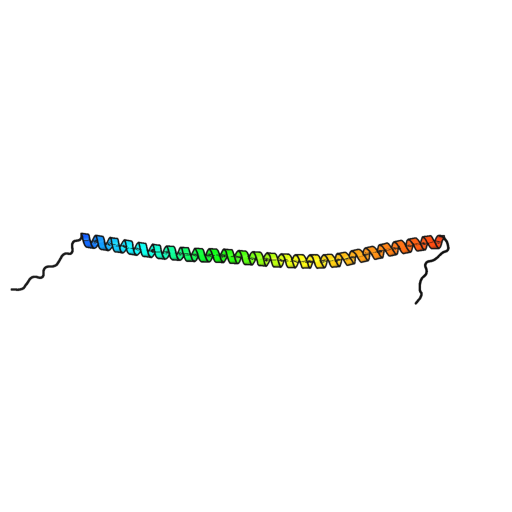8 ? -30.785 -5.161 43.392 1.00 85.19 108 PHE A CA 1
ATOM 890 C C . PHE A 1 108 ? -30.860 -6.654 43.711 1.00 85.19 108 PHE A C 1
ATOM 892 O O . PHE A 1 108 ? -30.232 -7.146 44.652 1.00 85.19 108 PHE A O 1
ATOM 899 N N . TYR A 1 109 ? -31.584 -7.386 42.869 1.00 84.94 109 TYR A N 1
ATOM 900 C CA . TYR A 1 109 ? -31.566 -8.839 42.889 1.00 84.94 109 TYR A CA 1
ATOM 901 C C . TYR A 1 109 ? -30.184 -9.357 42.474 1.00 84.94 109 TYR A C 1
ATOM 903 O O . TYR A 1 109 ? -29.614 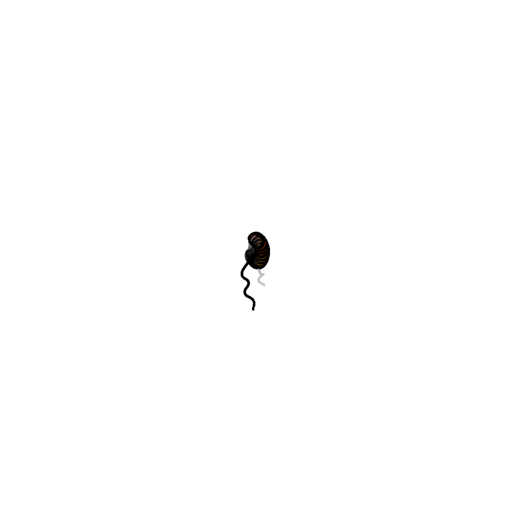-8.911 41.479 1.00 84.94 109 TYR A O 1
ATOM 911 N N . THR A 1 110 ? -29.650 -10.300 43.246 1.00 84.25 110 THR A N 1
ATOM 912 C CA . THR A 1 110 ? -28.400 -10.999 42.941 1.00 84.25 110 THR A CA 1
ATOM 913 C C . THR A 1 110 ? -28.648 -12.495 43.070 1.00 84.25 110 THR A C 1
ATOM 915 O O . THR A 1 110 ? -28.975 -12.985 44.152 1.00 84.25 110 THR A O 1
ATOM 918 N N . GLU A 1 111 ? -28.527 -13.221 41.959 1.00 85.31 111 GLU A N 1
ATOM 919 C CA . GLU A 1 111 ? -28.510 -14.683 41.983 1.00 85.31 111 GLU A CA 1
ATOM 920 C C . GLU A 1 111 ? -27.247 -15.141 42.714 1.00 85.31 111 GLU A C 1
ATOM 922 O O . GLU A 1 111 ? -26.128 -14.797 42.326 1.00 85.31 111 GLU A O 1
ATOM 927 N N . ARG A 1 112 ? -27.424 -15.885 43.807 1.00 84.44 112 ARG A N 1
ATOM 928 C CA . ARG A 1 112 ? -26.322 -16.565 44.488 1.00 84.44 112 ARG A CA 1
ATOM 929 C C . ARG A 1 112 ? -26.214 -17.967 43.897 1.00 84.44 112 ARG A C 1
ATOM 931 O O . ARG A 1 112 ? -27.202 -18.699 43.928 1.00 84.44 112 ARG A O 1
ATOM 938 N N . LEU A 1 113 ? -25.044 -18.287 43.345 1.00 70.00 113 LEU A N 1
ATOM 939 C CA . LEU A 1 113 ? -24.667 -19.646 42.945 1.00 70.00 113 LEU A CA 1
ATOM 940 C C . LEU A 1 113 ? -24.427 -20.525 44.175 1.00 70.00 113 LEU A C 1
ATOM 942 O O . LEU A 1 113 ? -23.873 -19.994 45.167 1.00 70.00 113 LEU A O 1
#

Mean predicted aligned error: 12.34 Å

Solvent-accessible surface area (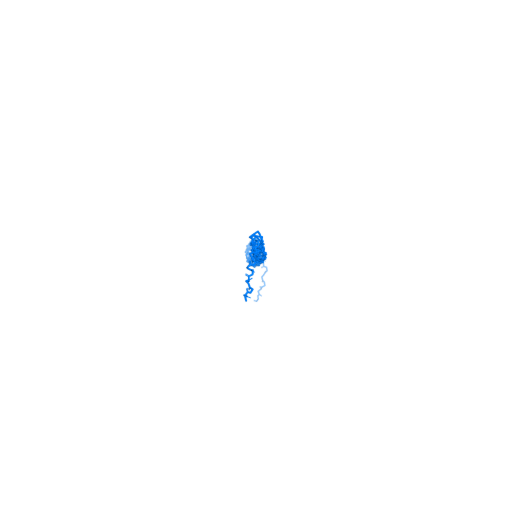backbone atoms only — not comparable to full-atom values): 6543 Å² total; per-residue (Å²): 137,83,87,81,82,80,81,79,78,74,64,68,70,58,58,57,50,51,53,53,51,52,52,50,52,52,50,52,51,52,51,50,54,49,51,54,50,51,53,51,52,51,53,51,52,53,51,50,54,53,50,52,53,50,51,52,54,51,51,52,50,52,53,53,49,53,52,53,51,52,51,53,49,55,53,53,53,50,50,53,53,51,50,51,53,49,54,54,50,52,51,51,52,51,53,50,52,46,51,56,31,46,75,74,75,42,78,80,90,75,89,80,132

Organism: Alligator mississippiensis (NCBI:txid8496)

Radius of gyration: 47.93 Å; Cα contacts (8 Å, |Δi|>4): 6; chains: 1; bounding box: 98×27×133 Å

Foldseek 3Di:
DDDDDDDPDDPPVVVVVVVVVVVVVVVVVVVVVVVVVVVVVVVVVVVVVVVVVVVVVVVVVVVVVVVVVVVVVVVVVVVVVVVVVVVVVVVVVQVVVQVVQVVVVHGDDDDDD

Secondary structure (DSSP, 8-state):
-----------HHHHHHHHHHHHHHHHHHHHHHHHHHHHHHHHHHHHHHHHHHHHHHHHHHHHHHHHHHHHHHHHHHHHHHHHHHHHHHHHHHHHHHHHHHHHTT--------

Sequence (113 aa):
MAPGKRARSRPIPVLQQILKEEELLAKVEDYKKLVQRWEQERQQALQRVQQEQRSLVASWRQLRHGLAEELRLASKELVLVRRAALCSLLQQEQLQHQQELAQLGWAFYTERL

InterPro domains:
  IPR029375 Cilia- and flagella-associated protein 141 [PF15104] (28-112)